Protein AF-A0A965C4M6-F1 (afdb_monomer)

Secondary structure (DSSP, 8-state):
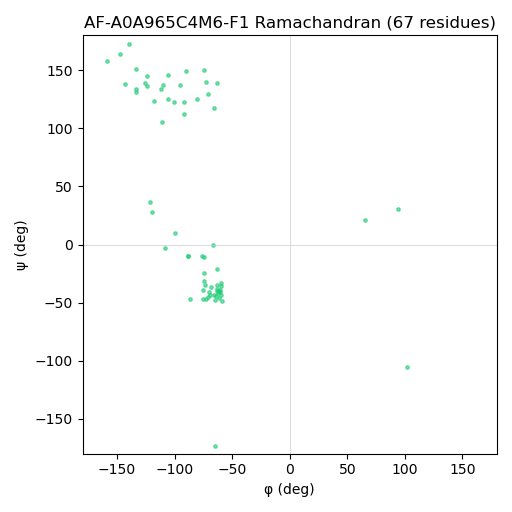----SEEEEES-HHHHHHHHHHHH-PEEEEEETTTEEEEE-SSSEEEEEEHHHHHHHHHHHHHTTSS--

Mean predicted aligned error: 8.27 Å

Sequence (69 aa):
MKLGDAIVYVNDMVASVSCFEQVFGLKRRFVHESGYAALDVGEKALAFASVAALQNAVKTKASSRRVRR

pLDDT: mean 80.78, std 15.53, range [42.62, 95.56]

Structure (mmCIF, N/CA/C/O backbone):
data_AF-A0A965C4M6-F1
#
_entry.id   AF-A0A965C4M6-F1
#
loop_
_atom_site.group_PDB
_atom_site.id
_atom_site.type_symbol
_atom_site.label_atom_id
_atom_site.label_alt_id
_atom_site.label_comp_id
_atom_site.label_asym_id
_atom_site.label_entity_id
_atom_site.label_seq_id
_atom_site.pdbx_PDB_ins_code
_atom_site.Cartn_x
_atom_site.Cartn_y
_atom_site.Cartn_z
_atom_site.occupancy
_atom_site.B_iso_or_equiv
_atom_site.auth_seq_id
_atom_site.auth_comp_id
_atom_site.auth_asym_id
_atom_site.auth_atom_id
_atom_site.pdbx_PDB_model_num
ATOM 1 N N . MET A 1 1 ? 0.609 -4.101 20.587 1.00 42.62 1 MET A N 1
ATOM 2 C CA . MET A 1 1 ? 1.746 -3.866 19.668 1.00 42.62 1 MET A CA 1
ATOM 3 C C . MET A 1 1 ? 1.259 -2.974 18.532 1.00 42.62 1 MET A C 1
ATOM 5 O O . MET A 1 1 ? 0.216 -3.290 17.980 1.00 42.62 1 MET A O 1
ATOM 9 N N . LYS A 1 2 ? 1.937 -1.860 18.216 1.00 50.38 2 LYS A N 1
ATOM 10 C CA . LYS A 1 2 ? 1.627 -1.025 17.036 1.00 50.38 2 LYS A CA 1
ATOM 11 C C . LYS A 1 2 ? 2.712 -1.279 15.983 1.00 50.38 2 LYS A C 1
ATOM 13 O O . LYS A 1 2 ? 3.888 -1.144 16.311 1.00 50.38 2 LYS A O 1
ATOM 18 N N . LEU A 1 3 ? 2.343 -1.667 14.759 1.00 55.47 3 LEU A N 1
ATOM 19 C CA . LEU A 1 3 ? 3.306 -1.757 13.656 1.00 55.47 3 LEU A CA 1
ATOM 20 C C . LEU A 1 3 ? 3.883 -0.355 13.359 1.00 55.47 3 LEU A C 1
ATOM 22 O O . LEU A 1 3 ? 3.187 0.667 13.438 1.00 55.47 3 LEU A O 1
ATOM 26 N N . GLY A 1 4 ? 5.191 -0.299 13.095 1.00 62.69 4 GLY A N 1
ATOM 27 C CA . GLY A 1 4 ? 5.886 0.902 12.622 1.00 62.69 4 GLY A CA 1
ATOM 28 C C . GLY A 1 4 ? 5.412 1.331 11.228 1.00 62.69 4 GLY A C 1
ATOM 29 O O . GLY A 1 4 ? 4.455 0.774 10.696 1.00 62.69 4 GLY A O 1
ATOM 30 N N . ASP A 1 5 ? 6.074 2.324 10.637 1.00 71.62 5 ASP A N 1
ATOM 31 C CA . ASP A 1 5 ? 5.846 2.661 9.227 1.00 71.62 5 ASP A CA 1
ATOM 32 C C . ASP A 1 5 ? 6.316 1.485 8.358 1.00 71.62 5 ASP A C 1
ATOM 34 O O . ASP A 1 5 ? 7.485 1.098 8.404 1.00 71.62 5 ASP A O 1
ATOM 38 N N . ALA A 1 6 ? 5.393 0.867 7.620 1.00 85.06 6 ALA A N 1
ATOM 39 C CA . ALA A 1 6 ? 5.649 -0.338 6.837 1.00 85.06 6 ALA A CA 1
ATOM 40 C C . ALA A 1 6 ? 5.568 -0.035 5.336 1.00 85.06 6 ALA A C 1
ATOM 42 O O . ALA A 1 6 ? 4.619 0.602 4.873 1.00 85.06 6 ALA A O 1
ATOM 43 N N . ILE A 1 7 ? 6.560 -0.523 4.584 1.00 89.12 7 ILE A N 1
ATOM 44 C CA . ILE A 1 7 ? 6.606 -0.457 3.120 1.00 89.12 7 ILE A CA 1
ATOM 45 C C . ILE A 1 7 ? 6.619 -1.886 2.577 1.00 89.12 7 ILE A C 1
ATOM 47 O O . ILE A 1 7 ? 7.508 -2.669 2.910 1.00 89.12 7 ILE A O 1
ATOM 51 N N . VAL A 1 8 ? 5.655 -2.211 1.719 1.00 90.38 8 VAL A N 1
ATOM 52 C CA . VAL A 1 8 ? 5.559 -3.502 1.035 1.00 90.38 8 VAL A CA 1
ATOM 53 C C . VAL A 1 8 ? 6.087 -3.357 -0.390 1.00 90.38 8 VAL A C 1
ATOM 55 O O . VAL A 1 8 ? 5.591 -2.545 -1.172 1.00 90.38 8 VAL A O 1
ATOM 58 N N . TYR A 1 9 ? 7.093 -4.157 -0.739 1.00 91.44 9 TYR A N 1
ATOM 59 C CA . TYR A 1 9 ? 7.636 -4.197 -2.095 1.00 91.4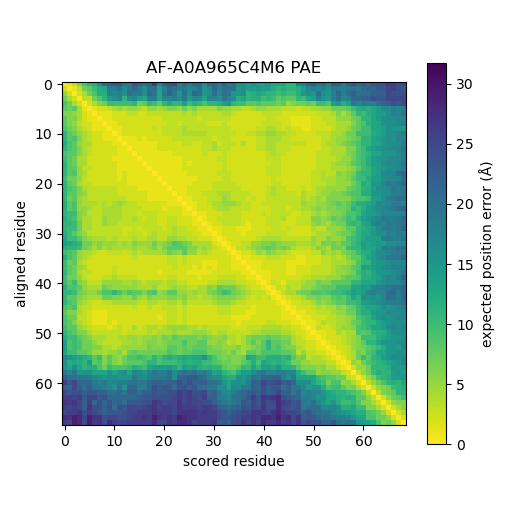4 9 TYR A CA 1
ATOM 60 C C . TYR A 1 9 ? 6.931 -5.272 -2.912 1.00 91.44 9 TYR A C 1
ATOM 62 O O . TYR A 1 9 ? 6.927 -6.441 -2.531 1.00 91.44 9 TYR A O 1
ATOM 70 N N . VAL A 1 10 ? 6.338 -4.875 -4.034 1.00 93.12 10 VAL A N 1
ATOM 71 C CA . VAL A 1 10 ? 5.496 -5.753 -4.857 1.00 93.12 10 VAL A CA 1
ATOM 72 C C . VAL A 1 10 ? 5.859 -5.638 -6.330 1.00 93.12 10 VAL A C 1
ATOM 74 O O . VAL A 1 10 ? 6.329 -4.599 -6.789 1.00 93.12 10 VAL A O 1
ATOM 77 N N . ASN A 1 11 ? 5.654 -6.712 -7.091 1.00 91.88 11 ASN A N 1
ATOM 78 C CA . ASN A 1 11 ? 5.875 -6.672 -8.537 1.00 91.88 11 ASN A CA 1
ATOM 79 C C . ASN A 1 11 ? 4.777 -5.864 -9.241 1.00 91.88 11 ASN A C 1
ATOM 81 O O . ASN A 1 11 ? 5.084 -4.982 -10.037 1.00 91.88 11 ASN A O 1
ATOM 85 N N . ASP A 1 12 ? 3.515 -6.132 -8.895 1.00 90.38 12 ASP A N 1
ATOM 86 C CA . ASP A 1 12 ? 2.352 -5.392 -9.384 1.00 90.38 12 ASP A CA 1
ATOM 87 C C . ASP A 1 12 ? 1.734 -4.579 -8.242 1.00 90.38 12 ASP A C 1
ATOM 89 O O . ASP A 1 12 ? 1.100 -5.114 -7.326 1.00 90.38 12 ASP A O 1
ATOM 93 N N . MET A 1 13 ? 1.964 -3.268 -8.286 1.00 92.62 13 MET A N 1
ATOM 94 C CA . MET A 1 13 ? 1.484 -2.336 -7.270 1.00 92.62 13 MET A CA 1
ATOM 95 C C . MET A 1 13 ? -0.034 -2.164 -7.326 1.00 92.62 13 MET A C 1
ATOM 97 O O . MET A 1 13 ? -0.673 -2.163 -6.278 1.00 92.62 13 MET A O 1
ATOM 101 N N . VAL A 1 14 ? -0.626 -2.088 -8.517 1.00 90.88 14 VAL A N 1
ATOM 102 C CA . VAL A 1 14 ? -2.061 -1.821 -8.673 1.00 90.88 14 VAL A CA 1
ATOM 103 C C . VAL A 1 14 ? -2.878 -3.030 -8.228 1.00 90.88 14 VAL A C 1
ATOM 105 O O . VAL A 1 14 ? -3.822 -2.874 -7.452 1.00 90.88 14 VAL A O 1
ATOM 108 N N . ALA A 1 15 ? -2.475 -4.233 -8.646 1.00 93.06 15 ALA A N 1
ATOM 109 C CA . ALA A 1 15 ? -3.136 -5.467 -8.230 1.00 93.06 15 ALA A CA 1
ATOM 110 C C . ALA A 1 15 ? -3.040 -5.675 -6.712 1.00 93.06 15 ALA A C 1
ATOM 112 O O . ALA A 1 15 ? -4.029 -6.022 -6.066 1.00 93.06 15 ALA A O 1
ATOM 113 N N . SER A 1 16 ? -1.870 -5.404 -6.124 1.00 93.88 16 SER A N 1
ATOM 114 C CA . SER A 1 16 ? -1.667 -5.537 -4.676 1.00 93.88 16 SER A CA 1
ATOM 115 C C . SER A 1 16 ? -2.519 -4.540 -3.891 1.00 93.88 16 SER A C 1
ATOM 117 O O . SER A 1 16 ? -3.213 -4.934 -2.959 1.00 93.88 16 SER A O 1
ATOM 119 N N . VAL A 1 17 ? -2.521 -3.263 -4.286 1.00 92.81 17 VAL A N 1
ATOM 120 C CA . VAL A 1 17 ? -3.346 -2.226 -3.648 1.00 92.81 17 VAL A CA 1
ATOM 121 C C . VAL A 1 17 ? -4.825 -2.604 -3.724 1.00 92.81 17 VAL A C 1
ATOM 123 O O . VAL A 1 17 ? -5.494 -2.610 -2.694 1.00 92.81 17 VAL A O 1
ATOM 126 N N . SER A 1 18 ? -5.316 -3.003 -4.902 1.00 94.06 18 SER A N 1
ATOM 127 C CA . SER A 1 18 ? -6.720 -3.392 -5.077 1.00 94.06 18 SER A CA 1
ATOM 128 C C . SER A 1 18 ? -7.103 -4.617 -4.243 1.00 94.06 18 SER A C 1
ATOM 130 O O . SER A 1 18 ? -8.204 -4.661 -3.700 1.00 94.06 18 SER A O 1
ATOM 132 N N . CYS A 1 19 ? -6.208 -5.601 -4.117 1.00 94.56 19 CYS A N 1
ATOM 133 C CA . CYS A 1 19 ? -6.424 -6.768 -3.265 1.00 94.56 19 CYS A CA 1
ATOM 134 C C . CYS A 1 19 ? -6.595 -6.353 -1.797 1.00 94.56 19 CYS A C 1
ATOM 136 O O . CYS A 1 19 ? -7.539 -6.777 -1.134 1.00 94.56 19 CYS A O 1
ATOM 138 N N . PHE A 1 20 ? -5.730 -5.469 -1.296 1.00 92.94 20 PHE A N 1
ATOM 139 C CA . PHE A 1 20 ? -5.813 -5.006 0.087 1.00 92.94 20 PHE A CA 1
ATOM 140 C C . PHE A 1 20 ? -7.056 -4.142 0.352 1.00 92.94 20 PHE A C 1
ATOM 142 O O . PHE A 1 20 ? -7.661 -4.271 1.415 1.00 92.94 20 PHE A O 1
ATOM 149 N N . GLU A 1 21 ? -7.472 -3.304 -0.602 1.00 92.88 21 GLU A N 1
ATOM 150 C CA . GLU A 1 21 ? -8.737 -2.560 -0.509 1.00 92.88 21 GLU A CA 1
ATOM 151 C C . GLU A 1 21 ? -9.935 -3.511 -0.388 1.00 92.88 21 GLU A C 1
ATOM 153 O O . GLU A 1 21 ? -10.814 -3.296 0.441 1.00 92.88 21 GLU A O 1
ATOM 158 N N . GLN A 1 22 ? -9.956 -4.589 -1.175 1.00 94.69 22 GLN A N 1
ATOM 159 C CA . GLN A 1 22 ? -11.071 -5.538 -1.203 1.00 94.69 22 GLN A CA 1
ATOM 160 C C . GLN A 1 22 ? -11.102 -6.466 0.014 1.00 94.69 22 GLN A C 1
ATOM 162 O O . GLN A 1 22 ? -12.157 -6.661 0.611 1.00 94.69 22 GLN A O 1
ATOM 167 N N . VAL A 1 23 ? -9.959 -7.047 0.383 1.00 95.56 23 VAL A N 1
ATOM 168 C CA . VAL A 1 23 ? -9.881 -8.058 1.449 1.00 95.56 23 VAL A CA 1
ATOM 169 C C . VAL A 1 23 ? -10.007 -7.422 2.829 1.00 95.56 23 VAL A C 1
ATOM 171 O O . VAL A 1 23 ? -10.653 -7.983 3.711 1.00 95.56 23 VAL A O 1
ATOM 174 N N . PHE A 1 24 ? -9.400 -6.250 3.021 1.00 91.12 24 PHE A N 1
ATOM 175 C CA . PHE A 1 24 ? -9.336 -5.592 4.325 1.00 91.12 24 PHE A CA 1
ATOM 176 C C . PHE A 1 24 ? -10.229 -4.348 4.424 1.00 91.12 24 PHE A C 1
ATOM 178 O O . PHE A 1 24 ? -10.290 -3.736 5.487 1.00 91.12 24 PHE A O 1
ATOM 185 N N . GLY A 1 25 ? -10.914 -3.951 3.344 1.00 91.88 25 GLY A N 1
ATOM 186 C CA . GLY A 1 25 ? -11.769 -2.759 3.335 1.00 91.88 25 GLY A CA 1
ATOM 187 C C . GLY A 1 25 ? -10.996 -1.449 3.519 1.00 91.88 25 GLY A C 1
ATOM 188 O O . GLY A 1 25 ? -11.565 -0.455 3.974 1.00 91.88 25 GLY A O 1
ATOM 189 N N . LEU A 1 26 ? -9.691 -1.447 3.230 1.00 91.38 26 LEU A N 1
ATOM 190 C CA . LEU A 1 26 ? -8.828 -0.283 3.429 1.00 91.38 26 LEU A CA 1
ATOM 191 C C . LEU A 1 26 ? -9.085 0.770 2.354 1.00 91.38 26 LEU A C 1
ATOM 193 O O . LEU A 1 26 ? -9.419 0.452 1.215 1.00 91.38 26 LEU A O 1
ATOM 197 N N . LYS A 1 27 ? -8.889 2.042 2.707 1.00 90.56 27 LYS A N 1
ATOM 198 C CA . LYS A 1 27 ? -9.018 3.150 1.757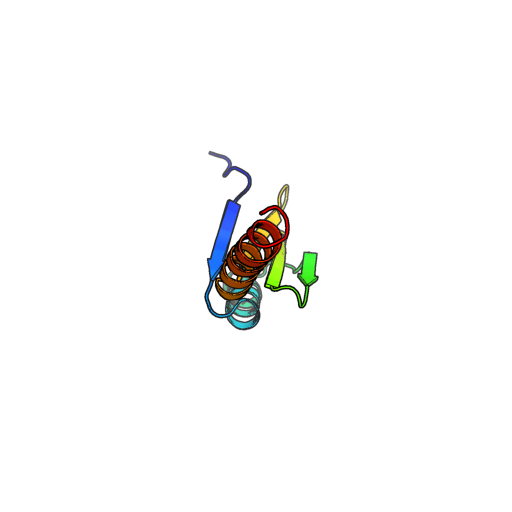 1.00 90.56 27 LYS A CA 1
ATOM 199 C C . LYS A 1 27 ? -7.664 3.514 1.182 1.00 90.56 27 LYS A C 1
ATOM 201 O O . LYS A 1 27 ? -6.686 3.654 1.909 1.00 90.56 27 LYS A O 1
ATOM 206 N N . ARG A 1 28 ? -7.604 3.751 -0.121 1.00 91.25 28 ARG A N 1
ATOM 207 C CA . ARG A 1 28 ? -6.417 4.321 -0.753 1.00 91.25 28 ARG A CA 1
ATOM 208 C C . ARG A 1 28 ? -6.238 5.780 -0.388 1.00 91.25 28 ARG A C 1
ATOM 210 O O . ARG A 1 28 ? -7.140 6.596 -0.549 1.00 91.25 28 ARG A O 1
ATOM 217 N N . ARG A 1 29 ? -5.023 6.100 0.051 1.00 90.69 29 ARG A N 1
ATOM 218 C CA . ARG A 1 29 ? -4.580 7.466 0.315 1.00 90.69 29 ARG A CA 1
ATOM 219 C C . ARG A 1 29 ? -4.025 8.112 -0.948 1.00 90.69 29 ARG A C 1
ATOM 221 O O . ARG A 1 29 ? -4.381 9.240 -1.261 1.00 90.69 29 ARG A O 1
ATOM 228 N N . PHE A 1 30 ? -3.169 7.393 -1.674 1.00 90.88 30 PHE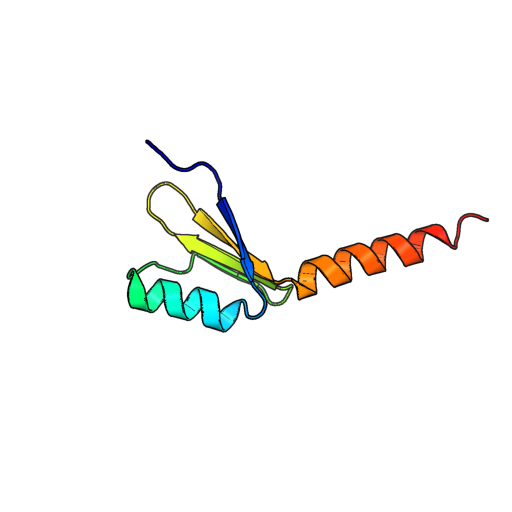 A N 1
ATOM 229 C CA . PHE A 1 30 ? -2.696 7.785 -3.002 1.00 90.88 30 PHE A CA 1
ATOM 230 C C . PHE A 1 30 ? -2.173 6.576 -3.782 1.00 90.88 30 PHE A C 1
ATOM 232 O O . PHE A 1 30 ? -1.750 5.578 -3.198 1.00 90.88 30 PHE A O 1
ATOM 239 N N . VAL A 1 31 ? -2.155 6.699 -5.107 1.00 90.25 31 VAL A N 1
ATOM 240 C CA . VAL A 1 31 ? -1.429 5.828 -6.038 1.00 90.25 31 VAL A CA 1
ATOM 241 C C . VAL A 1 31 ? -0.720 6.748 -7.021 1.00 90.25 31 VAL A C 1
ATOM 243 O O . VAL A 1 31 ? -1.329 7.681 -7.537 1.00 90.25 31 VAL A O 1
ATOM 246 N N . HIS A 1 32 ? 0.563 6.507 -7.246 1.00 89.19 32 HIS A N 1
ATOM 247 C CA . HIS A 1 32 ? 1.404 7.311 -8.115 1.00 89.19 32 HIS A CA 1
ATOM 248 C C . HIS A 1 32 ? 2.037 6.433 -9.199 1.00 89.19 32 HIS A C 1
ATOM 250 O O . HIS A 1 32 ? 2.562 5.352 -8.917 1.00 89.19 32 HIS A O 1
ATOM 256 N N . GLU A 1 33 ? 2.036 6.924 -10.438 1.00 83.19 33 GLU A N 1
ATOM 257 C CA . GLU A 1 33 ? 2.519 6.203 -11.628 1.00 83.19 33 GLU A CA 1
ATOM 258 C C . GLU A 1 33 ? 4.018 5.881 -11.578 1.00 83.19 33 GLU A C 1
ATOM 260 O O . GLU A 1 33 ? 4.481 4.931 -12.201 1.00 83.19 33 GLU A O 1
ATOM 265 N N . SER A 1 34 ? 4.782 6.613 -10.762 1.00 82.06 34 SER A N 1
ATOM 266 C CA . SE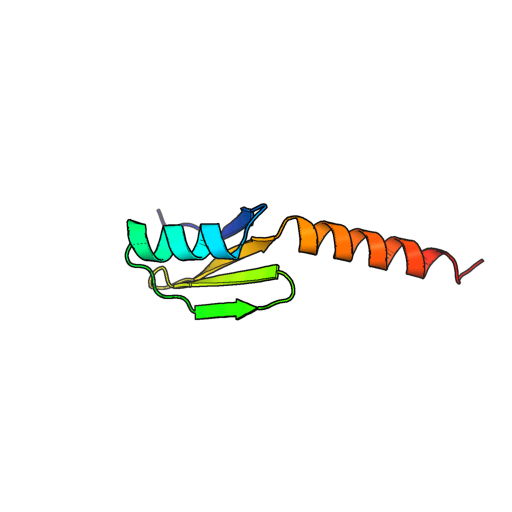R A 1 34 ? 6.194 6.303 -10.483 1.00 82.06 34 SER A CA 1
ATOM 267 C C . SER A 1 34 ? 6.403 4.998 -9.700 1.00 82.06 34 SER A C 1
ATOM 269 O O . SER A 1 34 ? 7.545 4.629 -9.427 1.00 82.06 34 SER A O 1
ATOM 271 N N . GLY A 1 35 ? 5.322 4.295 -9.349 1.00 88.12 35 GLY A N 1
ATOM 272 C CA . GLY A 1 35 ? 5.359 2.985 -8.718 1.00 88.12 35 GLY A CA 1
ATOM 273 C C . GLY A 1 35 ? 5.288 3.031 -7.197 1.00 88.12 35 GLY A C 1
ATOM 274 O O . GLY A 1 35 ? 5.849 2.144 -6.561 1.00 88.12 35 GLY A O 1
ATOM 275 N N . TYR A 1 36 ? 4.615 4.031 -6.624 1.00 90.00 36 TYR A N 1
ATOM 276 C CA . TYR A 1 36 ? 4.367 4.134 -5.183 1.00 90.00 36 TYR A CA 1
ATOM 277 C C . TYR A 1 36 ? 2.876 4.260 -4.899 1.00 90.00 36 TYR A C 1
ATOM 279 O O . TYR A 1 36 ? 2.155 4.928 -5.634 1.00 90.00 36 TYR A O 1
ATOM 287 N N . ALA A 1 37 ? 2.417 3.673 -3.803 1.00 92.19 37 ALA A N 1
ATOM 288 C CA . ALA A 1 37 ? 1.052 3.840 -3.326 1.00 92.19 37 ALA A CA 1
ATOM 289 C C . ALA A 1 37 ? 1.001 3.793 -1.803 1.00 92.19 37 ALA A C 1
ATOM 291 O O . ALA A 1 37 ? 1.942 3.341 -1.154 1.00 92.19 37 ALA A O 1
ATOM 292 N N . ALA A 1 38 ? -0.102 4.252 -1.227 1.00 92.06 38 ALA A N 1
ATOM 293 C CA . ALA A 1 38 ? -0.355 4.106 0.195 1.00 92.06 38 ALA A CA 1
ATOM 294 C C . ALA A 1 38 ? -1.832 3.840 0.473 1.00 92.06 38 ALA A C 1
ATOM 296 O O . ALA A 1 38 ? -2.714 4.483 -0.106 1.00 92.06 38 ALA A O 1
ATOM 297 N N . LEU A 1 39 ? -2.078 2.922 1.403 1.00 92.31 39 LEU A N 1
ATOM 298 C CA . LEU A 1 39 ? -3.384 2.635 1.980 1.00 92.31 39 LEU A CA 1
ATOM 299 C C . LEU A 1 39 ? -3.463 3.190 3.400 1.00 92.31 39 LEU A C 1
ATOM 301 O O . LEU A 1 39 ? -2.475 3.203 4.130 1.00 92.31 39 LEU A O 1
ATOM 305 N N . ASP A 1 40 ? -4.645 3.646 3.778 1.00 90.56 40 ASP A N 1
ATOM 306 C CA . ASP A 1 40 ? -4.987 4.066 5.127 1.00 90.56 40 ASP A CA 1
ATOM 307 C C . ASP A 1 40 ? -5.302 2.832 5.985 1.00 90.56 40 ASP A C 1
ATOM 309 O O . ASP A 1 40 ? -6.147 2.017 5.616 1.00 90.56 40 ASP A O 1
ATOM 313 N N . VAL A 1 41 ? -4.604 2.694 7.112 1.00 88.88 41 VAL A N 1
ATOM 314 C CA . VAL A 1 41 ? -4.788 1.633 8.118 1.00 88.88 41 VAL A CA 1
ATOM 315 C C . VAL A 1 41 ? -5.162 2.227 9.485 1.00 88.88 41 VAL A C 1
ATOM 317 O O . VAL A 1 41 ? -4.865 1.653 10.533 1.00 88.88 41 VAL A O 1
ATOM 320 N N . GLY A 1 42 ? -5.814 3.394 9.486 1.00 85.06 42 GLY A N 1
ATOM 321 C CA . GLY A 1 42 ? -6.291 4.105 10.669 1.00 85.06 42 GLY A CA 1
ATOM 322 C C . GLY A 1 42 ? -5.374 5.266 11.040 1.00 85.06 42 GLY A C 1
ATOM 323 O O . GLY A 1 42 ? -5.371 6.311 10.404 1.00 85.06 42 GLY A O 1
ATOM 324 N N . GLU A 1 43 ? -4.576 5.109 12.096 1.00 82.69 43 GLU A N 1
ATOM 325 C CA . GLU A 1 43 ? -3.659 6.176 12.539 1.00 82.69 43 GLU A CA 1
ATOM 326 C C . GLU A 1 43 ? -2.432 6.342 11.621 1.00 82.69 43 GLU A C 1
ATOM 328 O O . GLU A 1 43 ? -1.664 7.293 11.769 1.00 82.69 43 GLU A O 1
ATOM 333 N N . LYS A 1 44 ? -2.205 5.400 10.697 1.00 85.38 44 LYS A N 1
ATOM 334 C CA . LYS A 1 44 ? -1.005 5.326 9.857 1.00 85.38 44 LYS A CA 1
ATOM 335 C C . LYS A 1 44 ? -1.331 4.943 8.419 1.00 85.38 44 LYS A C 1
ATOM 337 O O . LYS A 1 44 ? -2.451 4.562 8.092 1.00 85.38 44 LYS A O 1
ATOM 342 N N . ALA A 1 45 ? -0.307 5.011 7.571 1.00 87.75 45 ALA A N 1
ATOM 343 C CA . ALA A 1 45 ? -0.365 4.541 6.198 1.00 87.75 45 ALA A CA 1
ATOM 344 C C . ALA A 1 45 ? 0.489 3.279 6.002 1.00 87.75 45 ALA A C 1
ATOM 346 O O . ALA A 1 45 ? 1.629 3.215 6.463 1.00 87.75 45 ALA A O 1
ATOM 347 N N . LEU A 1 46 ? -0.055 2.307 5.272 1.00 90.06 46 LEU A N 1
ATOM 348 C CA . LEU A 1 46 ? 0.680 1.175 4.720 1.00 90.06 46 LEU A CA 1
ATOM 349 C C . LEU A 1 46 ? 1.143 1.552 3.314 1.00 90.06 46 LEU A C 1
ATOM 351 O O . LEU A 1 46 ? 0.320 1.732 2.414 1.00 90.06 46 LEU A O 1
ATOM 355 N N . ALA A 1 47 ? 2.450 1.705 3.128 1.00 91.75 47 ALA A N 1
ATOM 356 C CA . ALA A 1 47 ? 3.021 2.101 1.851 1.00 91.75 47 ALA A CA 1
ATOM 357 C C . ALA A 1 47 ? 3.344 0.883 0.975 1.00 91.75 47 ALA A C 1
ATOM 359 O O . ALA A 1 47 ? 3.714 -0.183 1.462 1.00 91.75 47 ALA A O 1
ATOM 360 N N . PHE A 1 48 ? 3.251 1.070 -0.335 1.00 92.81 48 PHE A N 1
ATOM 361 C CA . PHE A 1 48 ? 3.587 0.098 -1.364 1.00 92.81 48 PHE A CA 1
ATOM 362 C C . PHE A 1 48 ? 4.583 0.723 -2.332 1.00 92.81 48 PHE A C 1
ATOM 364 O O . PHE A 1 48 ? 4.438 1.883 -2.725 1.00 92.81 48 PHE A O 1
ATOM 371 N N . ALA A 1 49 ? 5.575 -0.057 -2.742 1.00 92.56 49 ALA A N 1
ATOM 372 C CA . ALA A 1 49 ? 6.537 0.335 -3.758 1.00 92.56 49 ALA A CA 1
ATOM 373 C C . ALA A 1 49 ? 6.708 -0.796 -4.774 1.00 92.56 49 ALA A C 1
ATOM 375 O O . ALA A 1 49 ? 6.866 -1.963 -4.414 1.00 92.56 49 ALA A O 1
ATOM 376 N N . SER A 1 50 ? 6.688 -0.455 -6.059 1.00 92.69 50 SER A N 1
ATOM 377 C CA . SER A 1 50 ? 6.946 -1.427 -7.113 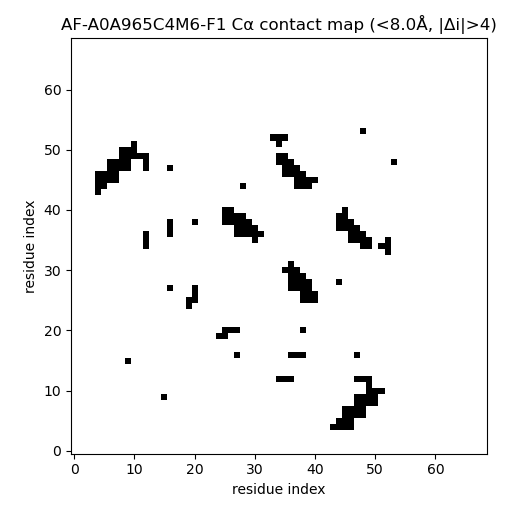1.00 92.69 50 SER A CA 1
ATOM 378 C C . SER A 1 50 ? 8.432 -1.788 -7.155 1.00 92.69 50 SER A C 1
ATOM 380 O O . SER A 1 50 ? 9.306 -0.922 -7.052 1.00 92.69 50 SER A O 1
ATOM 382 N N . VAL A 1 51 ? 8.740 -3.065 -7.372 1.00 87.94 51 VAL A N 1
ATOM 383 C CA . VAL A 1 51 ? 10.126 -3.515 -7.590 1.00 87.94 51 VAL A CA 1
ATOM 384 C C . VAL A 1 51 ? 10.736 -2.820 -8.819 1.00 87.94 51 VAL A C 1
ATOM 386 O O . VAL A 1 51 ? 11.919 -2.474 -8.820 1.00 87.94 51 VAL A O 1
ATOM 389 N N . ALA A 1 52 ? 9.922 -2.520 -9.835 1.00 82.94 52 ALA A N 1
ATOM 390 C CA . ALA A 1 52 ? 10.338 -1.756 -11.009 1.00 82.94 52 ALA A CA 1
ATOM 391 C C . ALA A 1 52 ? 10.838 -0.338 -10.656 1.00 82.94 52 ALA A C 1
ATOM 393 O O . ALA A 1 52 ? 11.859 0.109 -11.187 1.00 82.94 52 ALA A O 1
ATOM 394 N N . ALA A 1 53 ? 10.179 0.356 -9.720 1.00 78.69 53 ALA A N 1
ATOM 395 C CA . ALA A 1 53 ? 10.611 1.678 -9.261 1.00 78.69 53 ALA A CA 1
ATOM 396 C C . ALA A 1 53 ? 12.008 1.639 -8.619 1.00 78.69 53 ALA A C 1
ATOM 398 O O . ALA A 1 53 ? 12.840 2.512 -8.887 1.00 78.69 53 ALA A O 1
ATOM 399 N N . LEU A 1 54 ? 12.307 0.593 -7.839 1.00 79.62 54 LEU A N 1
ATOM 400 C CA . LEU A 1 54 ? 13.641 0.389 -7.266 1.00 79.62 54 LEU A CA 1
ATOM 401 C C . LEU A 1 54 ? 14.701 0.158 -8.350 1.00 79.62 54 LEU A C 1
ATOM 403 O O . LEU A 1 54 ? 15.776 0.757 -8.301 1.00 79.62 54 LEU A O 1
ATOM 407 N N . GLN A 1 55 ? 14.404 -0.669 -9.354 1.00 74.94 55 GLN A N 1
ATOM 408 C CA . GLN A 1 55 ? 15.336 -0.934 -10.455 1.00 74.94 55 GLN A CA 1
ATOM 409 C C . GLN A 1 55 ? 15.681 0.339 -11.235 1.00 74.94 55 GLN A C 1
ATOM 411 O O . GLN A 1 55 ? 16.840 0.551 -11.598 1.00 74.94 55 GLN A O 1
ATOM 416 N N . ASN A 1 56 ? 14.697 1.210 -11.458 1.00 72.62 56 ASN A N 1
ATOM 417 C CA . ASN A 1 56 ? 14.920 2.491 -12.119 1.00 72.62 56 ASN A CA 1
ATOM 418 C C . ASN A 1 56 ? 15.802 3.411 -11.270 1.00 72.62 56 ASN A C 1
AT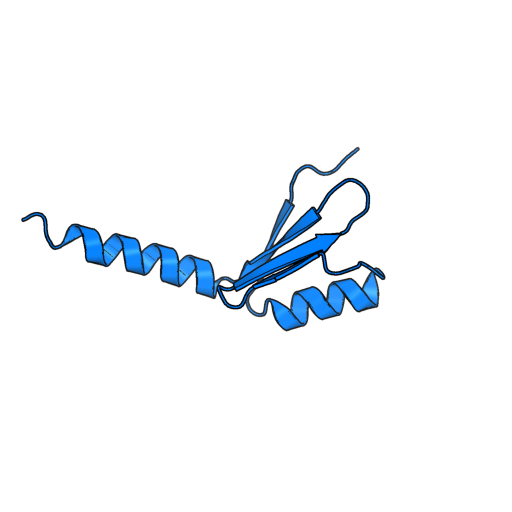OM 420 O O . ASN A 1 56 ? 16.771 3.959 -11.789 1.00 72.62 56 ASN A O 1
ATOM 424 N N . ALA A 1 57 ? 15.564 3.501 -9.959 1.00 72.50 57 ALA A N 1
ATOM 425 C CA . ALA A 1 57 ? 16.404 4.293 -9.058 1.00 72.50 57 ALA A CA 1
ATOM 426 C C . ALA A 1 57 ? 17.880 3.835 -9.045 1.00 72.50 57 ALA A C 1
ATOM 428 O O . ALA A 1 57 ? 18.792 4.665 -8.961 1.00 72.50 57 ALA A O 1
ATOM 429 N N . VAL A 1 58 ? 18.132 2.527 -9.171 1.00 70.50 58 VAL A N 1
ATOM 430 C CA . VAL A 1 58 ? 19.493 1.970 -9.275 1.00 70.50 58 VAL A CA 1
ATOM 431 C C . VAL A 1 58 ? 20.147 2.337 -10.613 1.00 70.50 58 VAL A C 1
ATOM 433 O O . VAL A 1 58 ? 21.305 2.763 -10.632 1.00 70.50 58 VAL A O 1
ATOM 436 N N . LYS A 1 59 ? 19.412 2.248 -11.731 1.00 61.97 59 LYS A N 1
ATOM 437 C CA . LYS A 1 59 ? 19.915 2.619 -13.068 1.00 61.97 59 LYS A CA 1
ATOM 438 C C . LYS A 1 59 ? 20.275 4.105 -13.160 1.00 61.97 59 LYS A C 1
ATOM 440 O O . LYS A 1 59 ? 21.327 4.444 -13.705 1.00 61.97 59 LYS A O 1
ATOM 445 N N . THR A 1 60 ? 19.473 4.990 -12.565 1.00 59.31 60 THR A N 1
ATOM 446 C CA . THR A 1 60 ? 19.726 6.441 -12.592 1.00 59.31 60 THR A CA 1
ATOM 447 C C . THR A 1 60 ? 21.034 6.814 -11.882 1.00 59.31 60 THR A C 1
ATOM 449 O O . THR A 1 60 ? 21.762 7.690 -12.348 1.00 59.31 60 THR A O 1
ATOM 452 N N . LYS A 1 61 ? 21.405 6.108 -10.800 1.00 55.03 61 LYS A N 1
ATOM 453 C CA . LYS A 1 61 ? 22.692 6.318 -10.105 1.00 55.03 61 LYS A CA 1
ATOM 454 C C . LYS A 1 61 ? 23.904 5.759 -10.859 1.00 55.03 61 LYS A C 1
ATOM 456 O O . LYS A 1 61 ? 25.017 6.243 -10.661 1.00 55.03 61 LYS A O 1
ATOM 461 N N . ALA A 1 62 ? 23.718 4.761 -11.722 1.00 56.78 62 ALA A N 1
ATOM 462 C CA . ALA A 1 62 ? 24.802 4.216 -12.539 1.00 56.78 62 ALA A CA 1
ATOM 463 C C . ALA A 1 62 ? 25.204 5.173 -13.678 1.00 56.78 62 ALA A C 1
ATOM 465 O O . ALA A 1 62 ? 26.389 5.295 -13.992 1.00 56.78 62 ALA A O 1
ATOM 466 N N . SER A 1 63 ? 24.240 5.902 -14.252 1.00 49.38 63 SER A N 1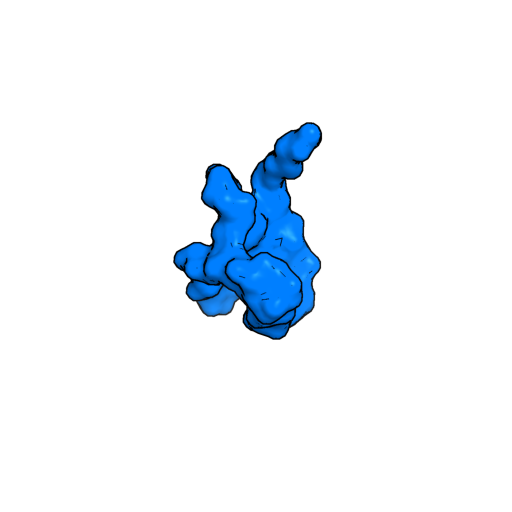
ATOM 467 C CA . SER A 1 63 ? 24.499 6.840 -15.353 1.00 49.38 63 SER A CA 1
ATOM 468 C C . SER A 1 63 ? 25.190 8.134 -14.900 1.00 49.38 63 SER A C 1
ATOM 470 O O . SER A 1 63 ? 26.012 8.682 -15.631 1.00 49.38 63 SER A O 1
ATOM 472 N N . SER A 1 64 ? 24.934 8.606 -13.677 1.00 53.34 64 SER A N 1
ATOM 473 C CA . SER A 1 64 ? 25.544 9.837 -13.145 1.00 53.34 64 SER A CA 1
ATOM 474 C C . SER A 1 64 ? 27.008 9.680 -12.707 1.00 53.34 64 SER A C 1
ATOM 476 O O . SER A 1 64 ? 27.692 10.675 -12.474 1.00 53.34 64 SER A O 1
ATOM 478 N N . ARG A 1 65 ? 27.535 8.448 -12.648 1.00 54.06 65 ARG A N 1
ATOM 479 C CA . ARG A 1 65 ? 28.939 8.172 -12.289 1.00 54.06 65 ARG A CA 1
ATOM 480 C C . ARG A 1 65 ? 29.905 8.180 -13.481 1.00 54.06 65 ARG A C 1
ATOM 482 O O . ARG A 1 65 ? 31.112 8.160 -13.264 1.00 54.06 65 ARG A O 1
ATOM 489 N N . ARG A 1 66 ? 29.400 8.222 -14.724 1.00 53.06 66 ARG A N 1
ATOM 490 C CA . ARG A 1 66 ? 30.221 8.216 -15.954 1.00 53.06 66 ARG A CA 1
ATOM 491 C C . ARG A 1 66 ? 30.671 9.596 -16.446 1.00 53.06 66 ARG A C 1
ATOM 493 O O . ARG A 1 66 ? 31.527 9.641 -17.312 1.00 53.06 66 ARG A O 1
ATOM 500 N N . VAL A 1 67 ? 30.153 10.694 -15.890 1.00 57.03 67 VAL A N 1
ATOM 501 C CA . VAL A 1 67 ? 30.465 12.072 -16.348 1.00 57.03 67 VAL A CA 1
ATOM 502 C C . VAL A 1 67 ? 31.520 12.766 -15.458 1.00 57.03 67 VAL A C 1
ATOM 504 O O . VAL A 1 67 ? 31.763 13.959 -15.572 1.00 57.03 67 VAL A O 1
ATOM 507 N N . ARG A 1 68 ? 32.169 12.033 -14.542 1.00 50.75 68 ARG A N 1
ATOM 508 C CA . ARG A 1 68 ? 33.249 12.552 -13.674 1.00 50.75 68 ARG A CA 1
ATOM 509 C C . ARG A 1 68 ? 34.576 11.797 -13.839 1.00 50.75 68 ARG A C 1
ATOM 511 O O . ARG A 1 68 ? 35.271 11.563 -12.852 1.00 50.75 68 ARG A O 1
ATOM 518 N N . ARG A 1 69 ? 34.913 11.379 -15.057 1.00 43.97 69 ARG A N 1
ATOM 519 C CA . ARG A 1 69 ? 36.266 10.926 -15.400 1.00 43.97 69 ARG A CA 1
ATOM 520 C C . ARG A 1 69 ? 36.751 11.637 -16.643 1.00 43.97 69 ARG A C 1
ATOM 522 O O . ARG A 1 69 ? 35.905 11.816 -17.543 1.00 43.97 69 ARG A O 1
#

Nearest PDB structures (foldseek):
  3r4q-assembly2_D  TM=8.883E-01  e=1.784E-03  Agrobacterium fabrum str. C58
  3r4q-assembly3_E-2  TM=8.807E-01  e=2.684E-03  Agrobacterium fabrum str. C58
  4mym-assembly1_A-2  TM=7.964E-01  e=6.960E-03  Nocardioides sp. JS614
  2p7q-assembly4_D-2  TM=8.452E-01  e=1.932E-02  Listeria monocyt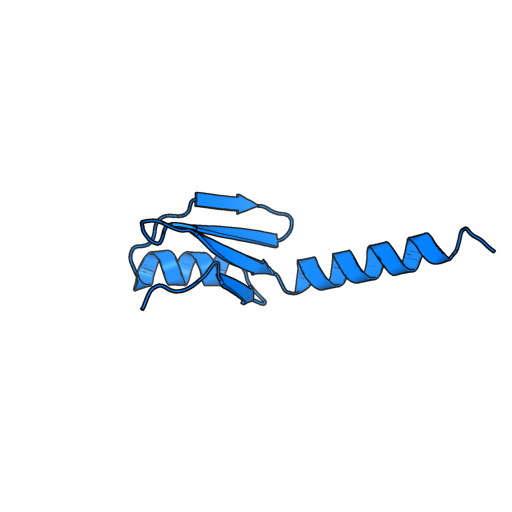ogenes EGD-e
  2p7m-assembly4_D-2  TM=8.430E-01  e=3.111E-02  Listeria monocytogenes EGD-e

Radius of gyration: 15.27 Å; Cα contacts (8 Å, |Δi|>4): 91; chains: 1; bounding box: 48×21×36 Å

Solvent-accessible surface area (backbone atoms only — not comparable to full-atom values): 4105 Å² total; per-residue (Å²): 138,79,84,72,90,46,74,47,79,31,83,55,50,66,63,51,53,53,48,46,30,68,77,70,67,37,48,77,72,49,76,44,93,77,33,41,33,28,31,42,73,78,99,47,56,44,33,38,34,16,51,64,39,54,54,50,57,54,52,58,58,60,61,69,63,67,81,78,117

Foldseek 3Di:
DDDDAAEAEDQDQVVVVVVCCVPVVWAWPDDDPLAKTWTDPDPHIYIYGYPVSVVVVVVVVVVVVVVPD